Protein AF-A0A9D3RT88-F1 (afdb_monomer_lite)

Secondary structure (DSSP, 8-state):
--BTTB-----SS--------GGGSPPTTS---------SS-----TT-EEE--S-HHHHHHHTTTTT---GGGGGGTT--EEEEEE-TTS-EEEE-TTS-EEEE-GGG-EE-----TT-EEE--S-HHHHHHHHTTTT---GGGGGGTT-EEEEEEE-TTS-EEEEE-------PPP-

Organism: Anguilla anguilla (NCBI:txid7936)

InterPro domains:
  IPR040847 Mind bomb, SH3 repeat domain [PF18346] (45-110)
  IPR040847 Mind bomb, SH3 repeat domain [PF18346] (116-169)

pLDDT: mean 83.91, std 16.3, range [35.44, 98.12]

Foldseek 3Di:
DDDPNDDPDDDPDDDDPDDDDPVPDDDPPPPPPPVPPPPVPPPPDDFFFKKAFQDDPVVQQVQCVVFQHDDPVCNVRHVPIWTFHDQDPVRWTWTADPVRDIGTGDPVRMDTDDADDQFDKDAAAQDPVVVQVVCPPPVHDDPVCNVRHRFIWGFHDADPVGHTDTHGDDDPDDPDDDD

Sequence (179 aa):
MGHKGKVDLKYVSDVAGGYYYKEHLPKLGEHAELQRQESADGHTFQQGDKVKCLLEVDILRQMQEGHGGWNPKMAEYISRIGTVHRITDRGDVRVQYSNNIRWTFHPGALTKVNTFGVGDLVRVLDDMESVKRLQASHGEWTDSMAPALGQVGKVLKVYADGDLRVAFGARPGPSTPPA

Radius of gyration: 25.48 Å; chains: 1; bounding box: 73×61×51 Å

Structure (mmCIF, N/CA/C/O backbone):
data_AF-A0A9D3RT88-F1
#
_entry.id   AF-A0A9D3RT88-F1
#
loop_
_atom_site.group_PDB
_atom_site.id
_atom_site.type_symbol
_atom_site.label_atom_id
_atom_site.label_alt_id
_atom_site.label_comp_id
_atom_site.label_asym_id
_atom_site.label_entity_id
_atom_site.label_seq_id
_atom_site.pdbx_PDB_ins_code
_atom_site.Cartn_x
_atom_site.Cartn_y
_atom_site.Cartn_z
_atom_site.occupancy
_atom_site.B_iso_or_equiv
_atom_site.auth_seq_id
_atom_site.auth_comp_id
_atom_site.auth_asym_id
_atom_site.auth_atom_id
_atom_site.pdbx_PDB_model_num
ATOM 1 N N . MET A 1 1 ? -38.149 18.756 16.361 1.00 57.56 1 MET A N 1
ATOM 2 C CA . MET A 1 1 ? -37.031 18.475 17.286 1.00 57.56 1 MET A CA 1
ATOM 3 C C . MET A 1 1 ? -37.365 17.230 18.077 1.00 57.56 1 MET A C 1
ATOM 5 O O . MET A 1 1 ? -38.453 17.176 18.630 1.00 57.56 1 MET A O 1
ATOM 9 N N . GLY A 1 2 ? -36.469 16.248 18.113 1.00 73.12 2 GLY A N 1
ATOM 10 C CA . GLY A 1 2 ? -36.630 15.079 18.970 1.00 73.12 2 GLY A CA 1
ATOM 11 C C . GLY A 1 2 ? -35.276 14.567 19.443 1.00 73.12 2 GLY A C 1
ATOM 12 O O . GLY A 1 2 ? -34.312 14.583 18.681 1.00 73.12 2 GLY A O 1
ATOM 13 N N . HIS A 1 3 ? -35.198 14.137 20.699 1.00 56.66 3 HIS A N 1
ATOM 14 C CA . HIS A 1 3 ? -34.015 13.509 21.287 1.00 56.66 3 HIS A CA 1
ATOM 15 C C . HIS A 1 3 ? -34.452 12.219 21.983 1.00 56.66 3 HIS A C 1
ATOM 17 O O . HIS A 1 3 ? -35.403 12.224 22.762 1.00 56.66 3 HIS A O 1
ATOM 23 N N . LYS A 1 4 ? -33.792 11.094 21.676 1.00 74.50 4 LYS A N 1
ATOM 24 C CA . LYS A 1 4 ? -34.140 9.753 22.198 1.00 74.50 4 LYS A CA 1
ATOM 25 C C . LYS A 1 4 ? -35.610 9.361 21.970 1.00 74.50 4 LYS A C 1
ATOM 27 O O . LYS A 1 4 ? -36.258 8.811 22.855 1.00 74.50 4 LYS A O 1
ATOM 32 N N . GLY A 1 5 ? -36.145 9.691 20.795 1.00 80.69 5 GLY A N 1
ATOM 33 C CA . GLY A 1 5 ? -37.530 9.376 20.427 1.00 80.69 5 GLY A CA 1
ATOM 34 C C . GLY A 1 5 ? -38.596 10.180 21.179 1.00 80.69 5 GLY A C 1
ATOM 35 O O . GLY A 1 5 ? -39.777 9.887 21.033 1.00 80.69 5 GLY A O 1
ATOM 36 N N . LYS A 1 6 ? -38.208 11.190 21.969 1.00 79.69 6 LYS A N 1
ATOM 37 C CA . LYS A 1 6 ? -39.138 12.087 22.663 1.00 79.69 6 LYS A CA 1
ATOM 38 C C . LYS A 1 6 ? -39.269 13.408 21.921 1.00 79.69 6 LYS A C 1
ATOM 40 O O . LYS A 1 6 ? -38.285 13.913 21.377 1.00 79.69 6 LYS A O 1
ATOM 45 N N . VAL A 1 7 ? -40.483 13.950 21.915 1.00 85.50 7 VAL A N 1
ATOM 46 C CA . VAL A 1 7 ? -40.818 15.249 21.330 1.00 85.50 7 VAL A CA 1
ATOM 47 C C . VAL A 1 7 ? -41.616 16.032 22.365 1.00 85.50 7 VAL A C 1
ATOM 49 O O . VAL A 1 7 ? -42.745 15.669 22.679 1.00 85.50 7 VAL A O 1
ATOM 52 N N . ASP A 1 8 ? -41.021 17.104 22.880 1.00 81.44 8 ASP A N 1
ATOM 53 C CA . ASP A 1 8 ? -41.613 17.914 23.954 1.00 81.44 8 ASP A CA 1
ATOM 54 C C . ASP A 1 8 ? -42.483 19.069 23.425 1.00 81.44 8 ASP A C 1
ATOM 56 O O . ASP A 1 8 ? -43.086 19.811 24.196 1.00 81.44 8 ASP A O 1
ATOM 60 N N . LEU A 1 9 ? -42.556 19.236 22.101 1.00 82.56 9 LEU A N 1
ATOM 61 C CA . LEU A 1 9 ? -43.258 20.338 21.445 1.00 82.56 9 LEU A CA 1
ATOM 62 C C . LEU A 1 9 ? -44.268 19.824 20.4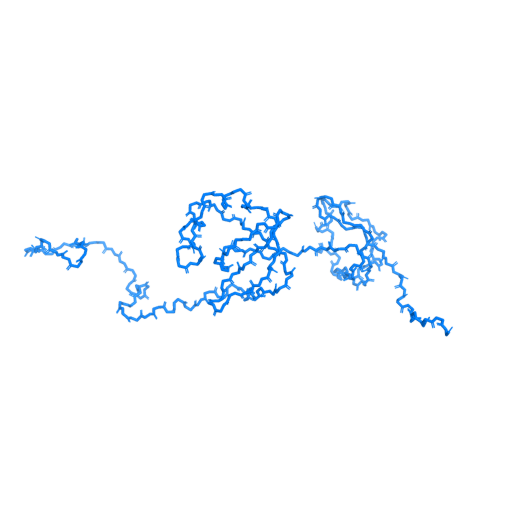21 1.00 82.56 9 LEU A C 1
ATOM 64 O O . LEU A 1 9 ? -43.951 18.991 19.573 1.00 82.56 9 LEU A O 1
ATOM 68 N N . LYS A 1 10 ? -45.471 20.398 20.450 1.00 80.50 10 LYS A N 1
ATOM 69 C CA . LYS A 1 10 ? -46.512 20.205 19.438 1.00 80.50 10 LYS A CA 1
ATOM 70 C C . LYS A 1 10 ? -46.766 21.541 18.746 1.00 80.50 10 LYS A C 1
ATOM 72 O O . LYS A 1 10 ? -46.973 22.544 19.422 1.00 80.50 10 LYS A O 1
ATOM 77 N N . TYR A 1 11 ? -46.731 21.562 17.417 1.00 76.81 11 TYR A N 1
ATOM 78 C CA . TYR A 1 11 ? -47.036 22.779 16.665 1.00 76.81 11 TYR A CA 1
ATOM 79 C C . TYR A 1 11 ? -48.543 23.091 16.727 1.00 76.81 11 TYR A C 1
ATOM 81 O O . TYR A 1 11 ? -49.364 22.182 16.865 1.00 76.81 11 TYR A O 1
ATOM 89 N N . VAL A 1 12 ? -48.894 24.377 16.635 1.00 85.56 12 VAL A N 1
ATOM 90 C CA . VAL A 1 12 ? -50.292 24.857 16.571 1.00 85.56 12 VAL A CA 1
ATOM 91 C C . VAL A 1 12 ? -50.663 25.256 15.139 1.00 85.56 12 VAL A C 1
ATOM 93 O O . VAL A 1 12 ? -51.771 24.980 14.694 1.00 85.56 12 VAL A O 1
ATOM 96 N N . SER A 1 13 ? -49.712 25.823 14.399 1.00 79.50 13 SER A N 1
ATOM 97 C CA . SER A 1 13 ? -49.759 26.047 12.953 1.00 79.50 13 SER A CA 1
ATOM 98 C C . SER A 1 13 ? -48.417 25.641 12.343 1.00 79.50 13 SER A C 1
ATOM 100 O O . SER A 1 13 ? -47.374 25.778 12.991 1.00 79.50 13 SER A O 1
ATOM 102 N N . ASP A 1 14 ? -48.433 25.070 11.142 1.00 82.56 14 ASP A N 1
ATOM 103 C CA . ASP A 1 14 ? -47.223 24.636 10.449 1.00 82.56 14 ASP A CA 1
ATOM 104 C C . ASP A 1 14 ? -46.514 25.801 9.738 1.00 82.56 14 ASP A C 1
ATOM 106 O O . ASP A 1 14 ? -47.114 26.818 9.390 1.00 82.56 14 ASP A O 1
ATOM 110 N N . VAL A 1 15 ? -45.198 25.660 9.558 1.00 78.12 15 VAL A N 1
ATOM 111 C CA . VAL A 1 15 ? -44.357 26.593 8.800 1.00 78.12 15 VAL A CA 1
ATOM 112 C C . VAL A 1 15 ? -43.436 25.799 7.879 1.00 78.12 15 VAL A C 1
ATOM 114 O O . VAL A 1 15 ? -42.982 24.708 8.231 1.00 78.12 15 VAL A O 1
ATOM 117 N N . ALA A 1 16 ? -43.146 26.341 6.695 1.00 85.81 16 ALA A N 1
ATOM 118 C CA . ALA A 1 16 ? -42.262 25.697 5.732 1.00 85.81 16 ALA A CA 1
ATOM 119 C C . ALA A 1 16 ? -40.833 25.568 6.294 1.00 85.81 16 ALA A C 1
ATOM 121 O O . ALA A 1 16 ? -40.144 26.561 6.517 1.00 85.81 16 ALA A O 1
ATOM 122 N N . GLY A 1 17 ? -40.378 24.329 6.493 1.00 82.81 17 GLY A N 1
ATOM 123 C CA . GLY A 1 17 ? -39.051 23.988 7.026 1.00 82.81 17 GLY A CA 1
ATOM 124 C C . GLY A 1 17 ? -37.923 23.951 5.987 1.00 82.81 17 GLY A C 1
ATOM 125 O O . GLY A 1 17 ? -36.916 23.288 6.221 1.00 82.81 17 GLY A O 1
ATOM 126 N N . GLY A 1 18 ? -38.094 24.618 4.842 1.00 88.19 18 GLY A N 1
ATOM 127 C CA . GLY A 1 18 ? -37.189 24.543 3.690 1.00 88.19 18 GLY A CA 1
ATOM 128 C C . GLY A 1 18 ? -37.528 23.412 2.710 1.00 88.19 18 GLY A C 1
ATOM 129 O O . GLY A 1 18 ? -38.546 22.732 2.843 1.00 88.19 18 GLY A O 1
ATOM 130 N N . TYR A 1 19 ? -36.674 23.233 1.702 1.00 88.81 19 TYR A N 1
ATOM 131 C CA . TYR A 1 19 ? -36.844 22.235 0.642 1.00 88.81 19 TYR A CA 1
ATOM 132 C C . TYR A 1 19 ? -35.871 21.071 0.827 1.00 88.81 19 TYR A C 1
ATOM 134 O O . TYR A 1 19 ? -34.739 21.259 1.269 1.00 88.81 19 TYR A O 1
ATOM 142 N N . TYR A 1 20 ? -36.299 19.872 0.442 1.00 82.12 20 TYR A N 1
ATOM 143 C CA . TYR A 1 20 ? -35.453 18.685 0.393 1.00 82.12 20 TYR A CA 1
ATOM 144 C C . TYR A 1 20 ? -35.798 17.839 -0.835 1.00 82.12 20 TYR A C 1
ATOM 146 O O . TYR A 1 20 ? -36.914 17.890 -1.356 1.00 82.12 20 TYR A O 1
ATOM 154 N N . TYR A 1 21 ? -34.839 17.035 -1.288 1.00 80.50 21 TYR A N 1
ATOM 155 C CA . TYR A 1 21 ? -35.037 16.090 -2.382 1.00 80.50 21 TYR A CA 1
ATOM 156 C C . TYR A 1 21 ? -35.667 14.817 -1.828 1.00 80.50 21 TYR A C 1
ATOM 158 O O . TYR A 1 21 ? -34.977 13.968 -1.267 1.00 80.50 21 TYR A O 1
ATOM 166 N N . LYS A 1 22 ? -36.992 14.705 -1.951 1.00 82.56 22 LYS A N 1
ATOM 167 C CA . LYS A 1 22 ? -37.766 13.584 -1.398 1.00 82.56 22 LYS A CA 1
ATOM 168 C C . LYS A 1 22 ? -37.229 12.220 -1.837 1.00 82.56 22 LYS A C 1
ATOM 170 O O . LYS A 1 22 ? -37.106 11.331 -1.002 1.00 82.56 22 LYS A O 1
ATOM 175 N N . GLU A 1 23 ? -36.843 12.096 -3.103 1.00 81.56 23 GLU A N 1
ATOM 176 C CA . GLU A 1 23 ? -36.313 10.850 -3.675 1.00 81.56 23 GLU A CA 1
ATOM 177 C C . GLU A 1 23 ? -34.892 10.506 -3.196 1.00 81.56 23 GLU A C 1
ATOM 179 O O . GLU A 1 23 ? -34.407 9.410 -3.445 1.00 81.56 23 GLU A O 1
ATOM 184 N N . HIS A 1 24 ? -34.205 11.430 -2.515 1.00 76.00 24 HIS A N 1
ATOM 185 C CA . HIS A 1 24 ? -32.846 11.224 -2.002 1.00 76.00 24 HIS A CA 1
ATOM 186 C C . HIS A 1 24 ? -32.825 10.976 -0.484 1.00 76.00 24 HIS A C 1
ATOM 188 O O . HIS A 1 24 ? -31.750 10.840 0.100 1.00 76.00 24 HIS A O 1
ATOM 194 N N . LEU A 1 25 ? -33.986 10.944 0.181 1.00 76.19 25 LEU A N 1
ATOM 195 C CA . LEU A 1 25 ? -34.050 10.613 1.602 1.00 76.19 25 LEU A CA 1
ATOM 196 C C . LEU A 1 25 ? -33.957 9.093 1.804 1.00 76.19 25 LEU A C 1
ATOM 198 O O . LEU A 1 25 ? -34.718 8.350 1.179 1.00 76.19 25 LEU A O 1
ATOM 202 N N . PRO A 1 26 ? -33.091 8.609 2.714 1.00 70.31 26 PRO A N 1
ATOM 203 C CA . PRO A 1 26 ? -33.073 7.203 3.090 1.00 70.31 26 PRO A CA 1
ATOM 204 C C . PRO A 1 26 ? -34.423 6.790 3.676 1.00 70.31 26 PRO A C 1
ATOM 206 O O . PRO A 1 26 ? -34.989 7.487 4.525 1.00 70.31 26 PRO A O 1
ATOM 209 N N . LYS A 1 27 ? -34.939 5.638 3.251 1.00 80.75 27 LYS A N 1
ATOM 210 C CA . LYS A 1 27 ? -36.175 5.092 3.811 1.00 80.75 27 LYS A CA 1
ATOM 211 C C . LYS A 1 27 ? -35.911 4.581 5.224 1.00 80.75 27 LYS A C 1
ATOM 213 O O . LYS A 1 27 ? -35.042 3.747 5.453 1.00 80.75 27 LYS A O 1
ATOM 218 N N . LEU A 1 28 ? -36.672 5.095 6.184 1.00 66.69 28 LEU A N 1
ATOM 219 C CA . LEU A 1 28 ? -36.551 4.713 7.587 1.00 66.69 28 LEU A CA 1
ATOM 220 C C . LEU A 1 28 ? -36.980 3.248 7.779 1.00 66.69 28 LEU A C 1
ATOM 222 O O . LEU A 1 28 ? -38.115 2.896 7.473 1.00 66.69 28 LEU A O 1
ATOM 226 N N . GLY A 1 29 ? -36.089 2.412 8.315 1.00 69.00 29 GLY A N 1
ATOM 227 C CA . GLY A 1 29 ? -36.361 0.998 8.614 1.00 69.00 29 GLY A CA 1
ATOM 228 C C . GLY A 1 29 ? -36.042 0.027 7.475 1.00 69.00 29 GLY A C 1
ATOM 229 O O . GLY A 1 29 ? -35.876 -1.163 7.730 1.00 69.00 29 GLY A O 1
ATOM 230 N N . GLU A 1 30 ? -35.868 0.520 6.250 1.00 59.25 30 GLU A N 1
ATOM 231 C CA . GLU A 1 30 ? -35.130 -0.222 5.236 1.00 59.25 30 GLU A CA 1
ATOM 232 C C . GLU A 1 30 ? -33.657 -0.045 5.611 1.00 59.25 30 GLU A C 1
ATOM 234 O O . GLU A 1 30 ? -33.184 1.085 5.764 1.00 59.25 30 GLU A O 1
ATOM 239 N N . HIS A 1 31 ? -32.921 -1.140 5.825 1.00 51.78 31 HIS A N 1
ATOM 240 C CA . HIS A 1 31 ? -31.478 -1.031 5.699 1.00 51.78 31 HIS A CA 1
ATOM 241 C C . HIS A 1 31 ? -31.281 -0.533 4.276 1.00 51.78 31 HIS A C 1
ATOM 243 O O . HIS A 1 31 ? -31.423 -1.294 3.323 1.00 51.78 31 HIS A O 1
ATOM 249 N N . ALA A 1 32 ? -30.978 0.756 4.127 1.00 50.84 32 ALA A N 1
ATOM 250 C CA . ALA A 1 32 ? -30.120 1.153 3.050 1.00 50.84 32 ALA A CA 1
ATOM 251 C C . ALA A 1 32 ? -28.862 0.316 3.291 1.00 50.84 32 ALA A C 1
ATOM 253 O O . ALA A 1 32 ? -27.912 0.735 3.950 1.00 50.84 32 ALA A O 1
ATOM 254 N N . GLU A 1 33 ? -28.838 -0.884 2.718 1.00 50.09 33 GLU A N 1
ATOM 255 C CA . GLU A 1 33 ? -27.729 -1.211 1.863 1.00 50.09 33 GLU A CA 1
ATOM 256 C C . GLU A 1 33 ? -27.660 -0.005 0.927 1.00 50.09 33 GLU A C 1
ATOM 258 O O . GLU A 1 33 ? -28.260 0.027 -0.141 1.00 50.09 33 GLU A O 1
ATOM 263 N N . LEU A 1 34 ? -27.009 1.072 1.406 1.00 46.56 34 LEU A N 1
ATOM 264 C CA . LEU A 1 34 ? -26.163 1.893 0.581 1.00 46.56 34 LEU A CA 1
ATOM 265 C C . LEU A 1 34 ? -25.454 0.822 -0.194 1.00 46.56 34 LEU A C 1
ATOM 267 O O . LEU A 1 34 ? -24.638 0.105 0.393 1.00 46.56 34 LEU A O 1
ATOM 271 N N . GLN A 1 35 ? -25.958 0.588 -1.405 1.00 39.31 35 GLN A N 1
ATOM 272 C CA . GLN A 1 35 ? -25.389 -0.311 -2.369 1.00 39.31 35 GLN A CA 1
ATOM 273 C C . GLN A 1 35 ? -23.947 0.102 -2.298 1.00 39.31 35 GLN A C 1
ATOM 275 O O . GLN A 1 35 ? -23.662 1.265 -2.614 1.00 39.31 35 GLN A O 1
ATOM 280 N N . ARG A 1 36 ? -23.137 -0.726 -1.606 1.00 50.75 36 ARG A N 1
ATOM 281 C CA . ARG A 1 36 ? -21.798 -0.328 -1.183 1.00 50.75 36 ARG A CA 1
ATOM 282 C C . ARG A 1 36 ? -21.253 0.217 -2.469 1.00 50.75 36 ARG A C 1
ATOM 284 O O . ARG A 1 36 ? -21.323 -0.503 -3.465 1.00 50.75 36 ARG A O 1
ATOM 291 N N . GLN A 1 37 ? -20.908 1.503 -2.506 1.00 37.75 37 GLN A N 1
ATOM 292 C CA . GLN A 1 37 ? -20.205 2.001 -3.665 1.00 37.75 37 GLN A CA 1
ATOM 293 C C . GLN A 1 37 ? -18.936 1.168 -3.630 1.00 37.75 37 GLN A C 1
ATOM 295 O O . GLN A 1 37 ? -18.013 1.443 -2.867 1.00 37.75 37 GLN A O 1
ATOM 300 N N . GLU A 1 38 ? -18.975 0.054 -4.356 1.00 38.38 38 GLU A N 1
ATOM 301 C CA . GLU A 1 38 ? -17.839 -0.668 -4.842 1.00 38.38 38 GLU A CA 1
ATOM 302 C C . GLU A 1 38 ? -17.209 0.370 -5.754 1.00 38.38 38 GLU A C 1
ATOM 304 O O . GLU A 1 38 ? -17.450 0.438 -6.957 1.00 38.38 38 GLU A O 1
ATOM 309 N N . SER A 1 39 ? -16.462 1.282 -5.121 1.00 39.69 39 SER A N 1
ATOM 310 C CA . SER A 1 39 ? -15.290 1.883 -5.717 1.00 39.69 39 SER A CA 1
ATOM 311 C C . SER A 1 39 ? -14.647 0.762 -6.512 1.00 39.69 39 SER A C 1
ATOM 313 O O . SER A 1 39 ? -14.485 -0.329 -5.967 1.00 39.69 39 SER A O 1
ATOM 315 N N . ALA A 1 40 ? -14.406 1.018 -7.793 1.00 35.44 40 ALA A N 1
ATOM 316 C CA . ALA A 1 40 ? -14.232 0.049 -8.874 1.00 35.44 40 ALA A CA 1
ATOM 317 C C . ALA A 1 40 ? -13.085 -0.981 -8.728 1.00 35.44 40 ALA A C 1
ATOM 319 O O . ALA A 1 40 ? -12.724 -1.630 -9.698 1.00 35.44 40 ALA A O 1
ATOM 320 N N . ASP A 1 41 ? -12.566 -1.192 -7.526 1.00 40.50 41 ASP A N 1
ATOM 321 C CA . ASP A 1 41 ? -11.811 -2.348 -7.090 1.00 40.50 41 ASP A CA 1
ATOM 322 C C . ASP A 1 41 ? -12.360 -2.758 -5.719 1.00 40.50 41 ASP A C 1
ATOM 324 O O . ASP A 1 41 ? -12.038 -2.140 -4.702 1.00 40.50 41 ASP A O 1
ATOM 328 N N . GLY A 1 42 ? -13.194 -3.800 -5.659 1.00 43.00 42 GLY A N 1
ATOM 329 C CA . GLY A 1 42 ? -13.516 -4.447 -4.390 1.00 43.00 42 GLY A CA 1
ATOM 330 C C . GLY A 1 42 ? -12.202 -4.841 -3.720 1.00 43.00 42 GLY A C 1
ATOM 331 O O . GLY A 1 42 ? -11.552 -5.792 -4.148 1.00 43.00 42 GLY A O 1
ATOM 332 N N . HIS A 1 43 ? -11.752 -4.066 -2.730 1.00 53.25 43 HIS A N 1
ATOM 333 C CA . HIS A 1 43 ? -10.465 -4.275 -2.073 1.00 53.25 43 HIS A CA 1
ATOM 334 C C . HIS A 1 43 ? -10.530 -5.542 -1.209 1.00 53.25 43 HIS A C 1
ATOM 336 O O . HIS A 1 43 ? -10.623 -5.489 0.017 1.00 53.25 43 HIS A O 1
ATOM 342 N N . THR A 1 44 ? -10.490 -6.713 -1.844 1.00 77.06 44 THR A N 1
ATOM 343 C CA . THR A 1 44 ? -10.267 -7.980 -1.161 1.00 77.06 44 THR A CA 1
ATOM 344 C C . THR A 1 44 ? -8.808 -8.004 -0.735 1.00 77.06 44 THR A C 1
ATOM 346 O O . THR A 1 44 ? -7.913 -8.313 -1.525 1.00 77.06 44 THR A O 1
ATOM 349 N N . PHE A 1 45 ? -8.560 -7.619 0.511 1.00 91.50 45 PHE A N 1
ATOM 350 C CA . PHE A 1 45 ? -7.255 -7.784 1.129 1.00 91.50 45 PHE A CA 1
ATOM 351 C C . PHE A 1 45 ? -6.953 -9.267 1.321 1.00 91.50 45 PHE A C 1
ATOM 353 O O . PHE A 1 45 ? -7.817 -10.050 1.718 1.00 91.50 45 PHE A O 1
ATOM 360 N N . GLN A 1 46 ? -5.702 -9.642 1.088 1.00 92.50 46 GLN A N 1
ATOM 361 C CA . GLN A 1 46 ? -5.199 -10.988 1.330 1.00 92.50 46 GLN A CA 1
ATOM 362 C C . GLN A 1 46 ? -4.056 -10.955 2.338 1.00 92.50 46 GL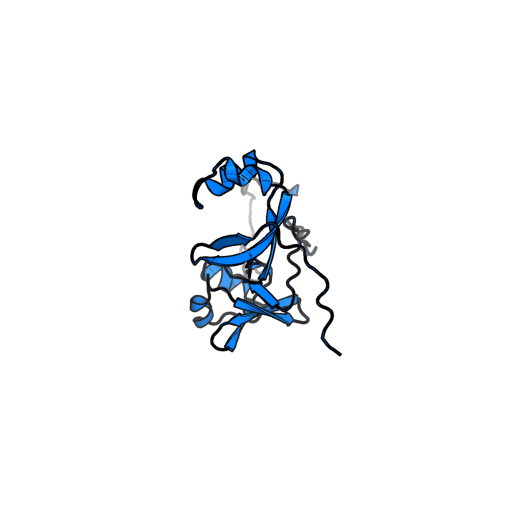N A C 1
ATOM 364 O O . GLN A 1 46 ? -3.397 -9.932 2.532 1.00 92.50 46 GLN A O 1
ATOM 369 N N . GLN A 1 47 ? -3.814 -12.085 3.001 1.00 93.50 47 GLN A N 1
ATOM 370 C CA . GLN A 1 47 ? -2.651 -12.221 3.871 1.00 93.50 47 GLN A CA 1
ATOM 371 C C . GLN A 1 47 ? -1.370 -11.912 3.082 1.00 93.50 47 GLN A C 1
ATOM 373 O O . GLN A 1 47 ? -1.164 -12.432 1.992 1.00 93.50 47 GLN A O 1
ATOM 378 N N . GLY A 1 48 ? -0.509 -11.067 3.649 1.00 91.81 48 GLY A N 1
ATOM 379 C CA . GLY A 1 48 ? 0.732 -10.621 3.015 1.00 91.81 48 GLY A CA 1
ATOM 380 C C . GLY A 1 48 ? 0.627 -9.293 2.263 1.00 91.81 48 GLY A C 1
ATOM 381 O O . GLY A 1 48 ? 1.665 -8.670 2.035 1.00 91.81 48 GLY A O 1
ATOM 382 N N . ASP A 1 49 ? -0.581 -8.806 1.958 1.00 92.69 49 ASP A N 1
ATOM 383 C CA . ASP A 1 49 ? -0.756 -7.509 1.300 1.00 92.69 49 ASP A CA 1
ATOM 384 C C . ASP A 1 49 ? -0.114 -6.381 2.114 1.00 92.69 49 ASP A C 1
ATOM 386 O O . ASP A 1 49 ? -0.249 -6.311 3.339 1.00 92.69 49 ASP A O 1
ATOM 390 N N . LYS A 1 50 ? 0.573 -5.461 1.434 1.00 93.56 50 LYS A N 1
ATOM 391 C CA . LYS A 1 50 ? 1.038 -4.219 2.053 1.00 93.56 50 LYS A CA 1
ATOM 392 C C . LYS A 1 50 ? -0.087 -3.203 2.030 1.00 93.56 50 LYS A C 1
ATOM 394 O O . LYS A 1 50 ? -0.758 -3.028 1.018 1.00 93.56 50 LYS A O 1
ATOM 399 N N . VAL A 1 51 ? -0.304 -2.539 3.156 1.00 95.62 51 VAL A N 1
ATOM 400 C CA . VAL A 1 51 ? -1.409 -1.594 3.338 1.00 95.62 51 VAL A CA 1
ATOM 401 C C . VAL A 1 51 ? -0.965 -0.414 4.186 1.00 95.62 51 VAL A C 1
ATOM 403 O O . VAL A 1 51 ? -0.056 -0.539 5.008 1.00 95.62 51 VAL A O 1
ATOM 406 N N . LYS A 1 52 ? -1.622 0.731 4.018 1.00 95.88 52 LYS A N 1
ATOM 407 C CA . LYS A 1 52 ? -1.467 1.893 4.901 1.00 95.88 52 LYS A CA 1
ATOM 408 C C . LYS A 1 52 ? -2.809 2.588 5.105 1.00 95.88 52 LYS A C 1
ATOM 410 O O . LYS A 1 52 ? -3.676 2.516 4.241 1.00 95.88 52 LYS A O 1
ATOM 415 N N . CYS A 1 53 ? -2.958 3.273 6.233 1.00 95.69 53 CYS A N 1
ATOM 416 C CA . CYS A 1 53 ? -4.093 4.155 6.491 1.00 95.69 53 CYS A CA 1
ATOM 417 C C . CYS A 1 53 ? -3.697 5.587 6.134 1.00 95.69 53 CYS A C 1
ATOM 419 O O . CYS A 1 53 ? -2.696 6.077 6.653 1.00 95.69 53 CYS A O 1
ATOM 421 N N . LEU A 1 54 ? -4.467 6.245 5.269 1.00 93.06 54 LEU A N 1
ATOM 422 C CA . LEU A 1 54 ? -4.264 7.652 4.893 1.00 93.06 54 LEU A CA 1
ATOM 423 C C . LEU A 1 54 ? -5.337 8.586 5.466 1.00 93.06 54 LEU A C 1
ATOM 425 O O . LEU A 1 54 ? -5.329 9.776 5.175 1.00 93.06 54 LEU A O 1
ATOM 429 N N . LEU A 1 55 ? -6.263 8.051 6.263 1.00 92.81 55 LEU A N 1
ATOM 430 C CA . LEU A 1 55 ? -7.298 8.848 6.902 1.00 92.81 55 LEU A CA 1
ATOM 431 C C . LEU A 1 55 ? -6.734 9.655 8.069 1.00 92.81 55 LEU A C 1
ATOM 433 O O . LEU A 1 55 ? -5.828 9.211 8.779 1.00 92.81 55 LEU A O 1
ATOM 437 N N . GLU A 1 56 ? -7.339 10.815 8.297 1.00 94.75 56 GLU A N 1
ATOM 438 C CA . GLU A 1 56 ? -7.105 11.608 9.496 1.00 94.75 56 GLU A CA 1
ATOM 439 C C . GLU A 1 56 ? -7.575 10.869 10.756 1.00 94.75 56 GLU A C 1
ATOM 441 O O . GLU A 1 56 ? -8.478 10.027 10.720 1.00 94.75 56 GLU A O 1
ATOM 446 N N . VAL A 1 57 ? -6.968 11.216 11.894 1.00 96.31 57 VAL A N 1
ATOM 447 C CA . VAL A 1 57 ? -7.184 10.548 13.188 1.00 96.31 57 VAL A CA 1
ATOM 448 C C . VAL A 1 57 ? -8.662 10.512 13.578 1.00 96.31 57 VAL A C 1
ATOM 450 O O . VAL A 1 57 ? -9.150 9.475 14.024 1.00 96.31 57 VAL A O 1
ATOM 453 N N . ASP A 1 58 ? -9.381 11.624 13.412 1.00 96.00 58 ASP A N 1
ATOM 454 C CA . ASP A 1 58 ? -10.779 11.721 13.832 1.00 96.00 58 ASP A CA 1
ATOM 455 C C . ASP A 1 58 ? -11.709 10.843 12.996 1.00 96.00 58 ASP A C 1
ATOM 457 O O . ASP A 1 58 ? -12.588 10.182 13.555 1.00 96.00 58 ASP A O 1
ATOM 461 N N . ILE A 1 59 ? -11.467 10.778 11.686 1.00 95.56 59 ILE A N 1
ATOM 462 C CA . ILE A 1 59 ? -12.216 9.920 10.764 1.00 95.56 59 ILE A CA 1
ATOM 463 C C . ILE A 1 59 ? -11.931 8.454 11.093 1.00 95.56 59 ILE A C 1
ATOM 465 O O . ILE A 1 59 ? -12.857 7.667 11.292 1.00 95.56 59 ILE A O 1
ATOM 469 N N . LEU A 1 60 ? -10.651 8.092 11.227 1.00 95.81 60 LEU A N 1
ATOM 470 C CA . LEU A 1 60 ? -10.245 6.733 11.571 1.00 95.81 60 LEU A CA 1
ATOM 471 C C . LEU A 1 60 ? -10.859 6.284 12.904 1.00 95.81 60 LEU A C 1
ATOM 473 O O . LEU A 1 60 ? -11.388 5.180 12.991 1.00 95.81 60 LEU A O 1
ATOM 477 N N . ARG A 1 61 ? -10.840 7.133 13.937 1.00 97.12 61 ARG A N 1
ATOM 478 C CA . ARG A 1 61 ? -11.439 6.824 15.243 1.00 97.12 61 ARG A CA 1
ATOM 479 C C . ARG A 1 61 ? -12.922 6.463 15.128 1.00 97.12 61 ARG A C 1
ATOM 481 O O . ARG A 1 61 ? -13.340 5.506 15.772 1.00 97.12 61 ARG A O 1
ATOM 488 N N . GLN A 1 62 ? -13.693 7.209 14.335 1.00 96.19 62 GLN A N 1
ATOM 489 C CA . GLN A 1 62 ? -15.118 6.930 14.118 1.00 96.19 62 GLN A CA 1
ATOM 490 C C . GLN A 1 62 ? -15.320 5.619 13.349 1.00 96.19 62 GLN A C 1
ATOM 492 O O . GLN A 1 62 ? -16.111 4.781 13.766 1.00 96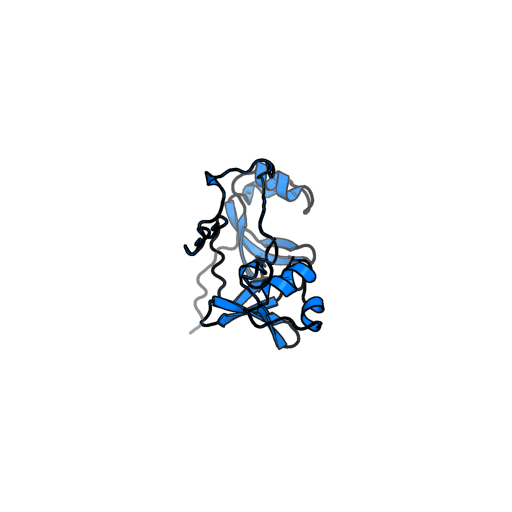.19 62 GLN A O 1
ATOM 497 N N . MET A 1 63 ? -14.547 5.392 12.282 1.00 94.81 63 MET A N 1
ATOM 498 C CA . MET A 1 63 ? -14.629 4.154 11.491 1.00 94.81 63 MET A CA 1
ATOM 499 C C . MET A 1 63 ? -14.255 2.894 12.280 1.00 94.81 63 MET A C 1
ATOM 501 O O . MET A 1 63 ? -14.639 1.789 11.905 1.00 94.81 63 MET A O 1
ATOM 505 N N . GLN A 1 64 ? -13.497 3.045 13.366 1.00 96.25 64 GLN A N 1
ATOM 506 C CA . GLN A 1 64 ? -13.081 1.938 14.221 1.00 96.25 64 GLN A CA 1
ATOM 507 C C . GLN A 1 64 ? -14.148 1.485 15.229 1.00 96.25 64 GLN A C 1
ATOM 509 O O . GLN A 1 64 ? -13.967 0.444 15.873 1.00 96.25 64 GLN A O 1
ATOM 514 N N . GLU A 1 65 ? -15.251 2.220 15.387 1.00 92.25 65 GLU A N 1
ATOM 515 C CA . GLU A 1 65 ? -16.372 1.785 16.219 1.00 92.25 65 GLU A CA 1
ATOM 516 C C . GLU A 1 65 ? -16.984 0.499 15.642 1.00 92.25 65 GLU A C 1
ATOM 518 O O . GLU A 1 65 ? -17.401 0.450 14.494 1.00 92.25 65 GLU A O 1
ATOM 523 N N . GLY A 1 66 ? -16.982 -0.585 16.423 1.00 90.81 66 GLY A N 1
ATOM 524 C CA . GLY A 1 66 ? -17.416 -1.909 15.954 1.00 90.81 66 GLY A CA 1
ATOM 525 C C . GLY A 1 66 ? -16.356 -2.722 15.190 1.00 90.81 66 GLY A C 1
ATOM 526 O O . GLY A 1 66 ? -16.549 -3.927 15.023 1.00 90.81 66 GLY A O 1
ATOM 527 N N . HIS A 1 67 ? -15.210 -2.124 14.839 1.00 92.62 67 HIS A N 1
ATOM 528 C CA . HIS A 1 67 ? -14.162 -2.715 13.986 1.00 92.62 67 HIS A CA 1
ATOM 529 C C . HIS A 1 67 ? -12.800 -2.808 14.697 1.00 92.62 67 HIS A C 1
ATOM 531 O O . HIS A 1 67 ? -11.788 -2.265 14.264 1.00 92.62 67 HIS A O 1
ATOM 537 N N . GLY A 1 68 ? -12.763 -3.486 15.848 1.00 92.50 68 GLY A N 1
ATOM 538 C CA . GLY A 1 68 ? -11.549 -3.637 16.668 1.00 92.50 68 GLY A CA 1
ATOM 539 C C . GLY A 1 68 ? -11.261 -2.471 17.622 1.00 92.50 68 GLY A C 1
ATOM 540 O O . GLY A 1 68 ? -10.404 -2.612 18.495 1.00 92.50 68 GLY A O 1
ATOM 541 N N . GLY A 1 69 ? -12.016 -1.373 17.513 1.00 94.38 69 GLY A N 1
ATOM 542 C CA . GLY A 1 69 ? -11.951 -0.230 18.418 1.00 94.38 69 GLY A CA 1
ATOM 543 C C . GLY A 1 69 ? -10.781 0.712 18.141 1.00 94.38 69 GLY A C 1
ATOM 544 O O . GLY A 1 69 ? -9.896 0.440 17.326 1.00 94.38 69 GLY A O 1
ATOM 545 N N . TRP A 1 70 ? -10.796 1.851 18.831 1.00 96.94 70 TRP A N 1
ATOM 546 C CA . TRP A 1 70 ? -9.748 2.865 18.758 1.00 96.94 70 TRP A CA 1
ATOM 547 C C . TRP A 1 70 ? -8.845 2.816 19.991 1.00 96.94 70 TRP A C 1
ATOM 549 O O . TRP A 1 70 ? -9.317 2.859 21.127 1.00 96.94 70 TRP A O 1
ATOM 559 N N . ASN A 1 71 ? -7.532 2.797 19.767 1.00 97.00 71 ASN A N 1
ATOM 560 C CA . ASN A 1 71 ? -6.523 3.050 20.789 1.00 97.00 71 ASN A CA 1
ATOM 561 C C . ASN A 1 71 ? -5.695 4.271 20.357 1.00 97.00 71 ASN A C 1
ATOM 563 O O . ASN A 1 71 ? -5.211 4.262 19.230 1.00 97.00 71 ASN A O 1
ATOM 567 N N . PRO A 1 72 ? -5.455 5.284 21.213 1.00 97.00 72 PRO A N 1
ATOM 568 C CA . PRO A 1 72 ? -4.664 6.463 20.843 1.00 97.00 72 PRO A CA 1
ATOM 569 C C . PRO A 1 72 ? -3.293 6.151 20.221 1.00 97.00 72 PRO A C 1
ATOM 571 O O . PRO A 1 72 ? -2.851 6.872 19.331 1.00 97.00 72 PRO A O 1
ATOM 574 N N . LYS A 1 73 ? -2.650 5.039 20.608 1.00 96.19 73 LYS A N 1
ATOM 575 C CA . LYS A 1 73 ? -1.375 4.590 20.016 1.00 96.19 73 LYS A CA 1
ATOM 576 C C . LYS A 1 73 ? -1.486 4.197 18.542 1.00 96.19 73 LYS A C 1
ATOM 578 O O . LYS A 1 73 ? -0.474 4.150 17.854 1.00 96.19 73 LYS A O 1
ATOM 583 N N . MET A 1 74 ? -2.687 3.913 18.038 1.00 96.56 74 MET A N 1
ATOM 584 C CA . MET A 1 74 ? -2.915 3.651 16.614 1.00 96.56 74 MET A CA 1
ATOM 585 C C . MET A 1 74 ? -2.568 4.862 15.745 1.00 96.56 74 MET A C 1
ATOM 587 O O . MET A 1 74 ? -2.138 4.666 14.612 1.00 96.56 74 MET A O 1
ATOM 591 N N . ALA A 1 75 ? -2.689 6.089 16.271 1.00 96.50 75 ALA A N 1
ATOM 592 C CA . ALA A 1 75 ? -2.358 7.311 15.537 1.00 96.50 75 ALA A CA 1
ATOM 593 C C . ALA A 1 75 ? -0.902 7.319 15.037 1.00 96.50 75 ALA A C 1
ATOM 595 O O . ALA A 1 75 ? -0.628 7.801 13.943 1.00 96.50 75 ALA A O 1
ATOM 596 N N . GLU A 1 76 ? 0.020 6.696 15.778 1.00 95.94 76 GLU A N 1
ATOM 597 C CA . GLU A 1 76 ? 1.432 6.565 15.393 1.00 95.94 76 GLU A CA 1
ATOM 598 C C . GLU A 1 76 ? 1.650 5.692 14.142 1.00 95.94 76 GLU A C 1
ATOM 600 O O . GLU A 1 76 ? 2.744 5.684 13.576 1.00 95.94 76 GLU A O 1
ATOM 605 N N . TYR A 1 77 ? 0.632 4.934 13.721 1.00 96.19 77 TYR A N 1
ATOM 606 C CA . TYR A 1 77 ? 0.676 4.002 12.591 1.00 96.19 77 TYR A CA 1
ATOM 607 C C . TYR A 1 77 ? -0.079 4.505 11.359 1.00 96.19 77 TYR A C 1
ATOM 609 O O . TYR A 1 77 ? -0.058 3.839 10.321 1.00 96.19 77 TYR A O 1
ATOM 617 N N . ILE A 1 78 ? -0.702 5.683 11.441 1.00 95.12 78 ILE A N 1
ATOM 618 C CA . ILE A 1 78 ? -1.228 6.377 10.265 1.00 95.12 78 ILE A CA 1
ATOM 619 C C . ILE A 1 78 ? -0.058 6.669 9.320 1.00 95.12 78 ILE A C 1
ATOM 621 O O . ILE A 1 78 ? 1.058 6.967 9.749 1.00 95.12 78 ILE A O 1
ATOM 625 N N . SER A 1 79 ? -0.293 6.491 8.023 1.00 93.56 79 SER A N 1
ATOM 626 C CA . SER A 1 79 ? 0.692 6.594 6.941 1.00 93.56 79 SER A CA 1
ATOM 627 C C . SER A 1 79 ? 1.859 5.601 7.000 1.00 93.56 79 SER A C 1
ATOM 629 O O . SER A 1 79 ? 2.660 5.556 6.065 1.00 93.56 79 SER A O 1
ATOM 631 N N . ARG A 1 80 ? 1.953 4.748 8.030 1.00 94.81 80 ARG A N 1
ATOM 632 C CA . ARG A 1 80 ? 2.946 3.669 8.077 1.00 94.81 80 ARG A CA 1
ATOM 633 C C . ARG A 1 80 ? 2.458 2.470 7.279 1.00 94.81 80 ARG A C 1
ATOM 635 O O . ARG A 1 80 ? 1.309 2.047 7.408 1.00 94.81 80 ARG A O 1
ATOM 642 N N . ILE A 1 81 ? 3.360 1.890 6.493 1.00 94.38 81 ILE A N 1
ATOM 643 C CA . ILE A 1 81 ? 3.081 0.652 5.768 1.00 94.38 81 ILE A CA 1
ATOM 644 C C . ILE A 1 81 ? 3.118 -0.512 6.758 1.00 94.38 81 ILE A C 1
ATOM 646 O O . ILE A 1 81 ? 4.127 -0.761 7.421 1.00 94.38 81 ILE A O 1
ATOM 650 N N . GLY A 1 82 ? 2.001 -1.221 6.849 1.00 96.38 82 GLY A N 1
ATOM 651 C CA . GLY A 1 82 ? 1.875 -2.494 7.538 1.00 96.38 82 GLY A CA 1
ATOM 652 C C . GLY A 1 82 ? 1.655 -3.637 6.550 1.00 96.38 82 GLY A C 1
ATOM 653 O O . GLY A 1 82 ? 1.516 -3.436 5.344 1.00 96.38 82 GLY A O 1
ATOM 654 N N . THR A 1 83 ? 1.644 -4.860 7.068 1.00 96.69 83 THR A N 1
ATOM 655 C CA . THR A 1 83 ? 1.353 -6.074 6.294 1.00 96.69 83 THR A CA 1
ATOM 656 C C . THR A 1 83 ? 0.075 -6.703 6.818 1.00 96.69 83 THR A C 1
ATOM 658 O O . THR A 1 83 ? -0.067 -6.872 8.029 1.00 96.69 83 THR A O 1
ATOM 661 N N . VAL A 1 84 ? -0.849 -7.075 5.941 1.00 97.06 84 VAL A N 1
ATOM 662 C CA . VAL A 1 84 ? -2.053 -7.813 6.323 1.00 97.06 84 VAL A CA 1
ATOM 663 C C . VAL A 1 84 ? -1.630 -9.155 6.913 1.00 97.06 84 VAL A C 1
ATOM 665 O O . VAL A 1 84 ? -1.093 -10.024 6.232 1.00 97.06 84 VAL A O 1
ATOM 668 N N . HIS A 1 85 ? -1.856 -9.317 8.211 1.00 97.19 85 HIS A N 1
ATOM 669 C CA . HIS A 1 85 ? -1.579 -10.551 8.932 1.00 97.19 85 HIS A CA 1
ATOM 670 C C . HIS A 1 85 ? -2.698 -11.569 8.720 1.00 97.19 85 HIS A C 1
ATOM 672 O O . HIS A 1 85 ? -2.419 -12.751 8.553 1.00 97.19 85 HIS A O 1
ATOM 678 N N . ARG A 1 86 ? -3.958 -11.115 8.767 1.00 96.88 86 ARG A N 1
ATOM 679 C CA . ARG A 1 86 ? -5.146 -11.914 8.434 1.00 96.88 86 ARG A CA 1
ATOM 680 C C . ARG A 1 86 ? -6.373 -11.030 8.237 1.00 96.88 86 ARG A C 1
ATOM 682 O O . ARG A 1 86 ? -6.413 -9.911 8.751 1.00 96.88 86 ARG A O 1
ATOM 689 N N . ILE A 1 87 ? -7.391 -11.601 7.608 1.00 96.31 87 ILE A N 1
ATOM 690 C CA . ILE A 1 87 ? -8.760 -11.086 7.633 1.00 96.31 87 ILE A CA 1
ATOM 691 C C . ILE A 1 87 ? -9.497 -11.750 8.805 1.00 96.31 87 ILE A C 1
ATOM 693 O O . ILE A 1 87 ? -9.231 -12.909 9.138 1.00 96.31 87 ILE A O 1
ATOM 697 N N . THR A 1 88 ? -10.322 -10.998 9.529 1.00 92.75 88 THR A N 1
ATOM 698 C CA . THR A 1 88 ? -11.158 -11.543 10.608 1.00 92.75 88 THR A CA 1
ATOM 699 C C . THR A 1 88 ? -12.431 -12.164 10.043 1.00 92.75 88 THR A C 1
ATOM 701 O O . THR A 1 88 ? -12.815 -11.879 8.914 1.00 92.75 88 THR A O 1
ATOM 704 N N . ASP A 1 89 ? -13.139 -12.953 10.851 1.00 89.19 89 ASP A N 1
ATOM 705 C CA . ASP A 1 89 ? -14.406 -13.575 10.435 1.00 89.19 89 ASP A CA 1
ATOM 706 C C . ASP A 1 89 ? -15.502 -12.536 10.130 1.00 89.19 89 ASP A C 1
ATOM 708 O O . ASP A 1 89 ? -16.469 -12.832 9.437 1.00 89.19 89 ASP A O 1
ATOM 712 N N . ARG A 1 90 ? -15.341 -11.298 10.627 1.00 89.81 90 ARG A N 1
ATOM 713 C CA . ARG A 1 90 ? -16.220 -10.152 10.335 1.00 89.81 90 ARG A CA 1
ATOM 714 C C . ARG A 1 90 ? -15.786 -9.340 9.108 1.00 89.81 90 ARG A C 1
ATOM 716 O O . ARG A 1 90 ? -16.451 -8.368 8.772 1.00 89.81 90 ARG A O 1
ATOM 723 N N . GLY A 1 91 ? -14.682 -9.709 8.458 1.00 91.44 91 GLY A N 1
ATOM 724 C CA . GLY A 1 91 ? -14.130 -8.988 7.307 1.00 91.44 91 GLY A CA 1
ATOM 725 C C . GLY A 1 91 ? -13.187 -7.830 7.656 1.00 91.44 91 GLY A C 1
ATOM 726 O O . GLY A 1 91 ? -12.756 -7.116 6.754 1.00 91.44 91 GLY A O 1
ATOM 727 N N . ASP A 1 92 ? -12.825 -7.648 8.930 1.00 95.56 92 ASP A N 1
ATOM 728 C CA . ASP A 1 92 ? -11.845 -6.629 9.328 1.00 95.56 92 ASP A CA 1
ATOM 729 C C . ASP A 1 92 ? -10.423 -7.058 8.983 1.00 95.56 92 ASP A C 1
ATOM 731 O O . ASP A 1 92 ? -10.086 -8.245 8.956 1.00 95.56 92 ASP A O 1
ATOM 735 N N . VAL A 1 93 ? -9.542 -6.082 8.805 1.00 97.44 93 VAL A N 1
ATOM 736 C CA . VAL A 1 93 ? -8.168 -6.329 8.376 1.00 97.44 93 VAL A CA 1
ATOM 737 C C . VAL A 1 93 ? -7.236 -6.199 9.566 1.00 97.44 93 VAL A C 1
ATOM 739 O O . VAL A 1 93 ? -7.039 -5.114 10.114 1.00 97.44 93 VAL A O 1
ATOM 742 N N . ARG A 1 94 ? -6.611 -7.303 9.977 1.00 97.75 94 ARG A N 1
ATOM 743 C CA . ARG A 1 94 ? -5.586 -7.267 11.022 1.00 97.75 94 ARG A CA 1
ATOM 744 C C . ARG A 1 94 ? -4.225 -7.029 10.387 1.00 97.75 94 ARG A C 1
ATOM 746 O O . ARG A 1 94 ? -3.702 -7.901 9.700 1.00 97.75 94 ARG A O 1
ATOM 753 N N . VAL A 1 95 ? -3.644 -5.866 10.645 1.00 98.12 95 VAL A N 1
ATOM 754 C CA . VAL A 1 95 ? -2.382 -5.385 10.073 1.00 98.12 95 VAL A CA 1
ATOM 755 C C . VAL A 1 95 ? -1.257 -5.523 11.096 1.00 98.12 95 VAL A C 1
ATOM 757 O O . VAL A 1 95 ? -1.406 -5.097 12.239 1.00 98.12 95 VAL A O 1
ATOM 760 N N . GLN A 1 96 ? -0.132 -6.115 10.692 1.00 98.12 96 GLN A N 1
ATOM 761 C CA . GLN A 1 96 ? 1.100 -6.237 11.472 1.00 98.12 96 GLN A CA 1
ATOM 762 C C . GLN A 1 96 ? 2.151 -5.223 11.011 1.00 98.12 96 GLN A C 1
ATOM 764 O O . GLN A 1 96 ? 2.395 -5.064 9.814 1.00 98.12 96 GLN A O 1
ATOM 769 N N . TYR A 1 97 ? 2.807 -4.589 11.980 1.00 96.69 97 TYR A N 1
ATOM 770 C CA . TYR A 1 97 ? 3.907 -3.646 11.775 1.00 96.69 97 TYR A CA 1
ATOM 771 C C . TYR A 1 97 ? 5.253 -4.238 12.227 1.00 96.69 97 TYR A C 1
ATOM 773 O O . TYR A 1 97 ? 5.305 -5.300 12.850 1.00 96.69 97 TYR A O 1
ATOM 781 N N . SER A 1 98 ? 6.354 -3.553 11.899 1.00 87.38 98 SER A N 1
ATOM 782 C CA . SER A 1 98 ? 7.739 -4.023 12.091 1.00 87.38 98 SER A CA 1
ATOM 783 C C . SER A 1 98 ? 8.113 -4.349 13.541 1.00 87.38 98 SER A C 1
ATOM 785 O O . SER A 1 98 ? 8.964 -5.195 13.785 1.00 87.38 98 SER A O 1
ATOM 787 N N . ASN A 1 99 ? 7.449 -3.729 14.511 1.00 89.31 99 ASN A N 1
ATOM 788 C CA . ASN A 1 99 ? 7.622 -3.980 15.942 1.00 89.31 99 ASN A CA 1
ATOM 789 C C . ASN A 1 99 ? 6.719 -5.103 16.484 1.00 89.31 99 ASN A C 1
ATOM 791 O O . ASN A 1 99 ? 6.490 -5.183 17.688 1.00 89.31 99 ASN A O 1
ATOM 795 N N . ASN A 1 100 ? 6.162 -5.940 15.604 1.00 90.38 100 ASN A N 1
ATOM 796 C CA . ASN A 1 100 ? 5.191 -6.992 15.919 1.00 90.38 100 ASN A CA 1
ATOM 797 C C . ASN A 1 100 ? 3.869 -6.503 16.533 1.00 90.38 100 ASN A C 1
ATOM 799 O O . ASN A 1 100 ? 3.034 -7.327 16.917 1.00 90.38 100 ASN A O 1
ATOM 803 N N . ILE A 1 101 ? 3.625 -5.188 16.576 1.00 95.69 101 ILE A N 1
ATOM 804 C CA . ILE A 1 101 ? 2.319 -4.652 16.958 1.00 95.69 101 ILE A CA 1
ATOM 805 C C . ILE A 1 101 ? 1.318 -4.952 15.849 1.00 95.69 101 ILE A C 1
ATOM 807 O O . ILE A 1 101 ? 1.627 -4.874 14.656 1.00 95.69 101 ILE A O 1
ATOM 811 N N . ARG A 1 102 ? 0.105 -5.327 16.265 1.00 97.56 102 ARG A N 1
ATOM 812 C CA . ARG A 1 102 ? -0.990 -5.674 15.366 1.00 97.56 102 ARG A CA 1
ATOM 813 C C . ARG A 1 102 ? -2.240 -4.884 15.704 1.00 97.56 102 ARG A C 1
ATOM 815 O O . ARG A 1 102 ? -2.773 -5.019 16.806 1.00 97.56 102 ARG A O 1
ATOM 822 N N . TRP A 1 103 ? -2.741 -4.157 14.720 1.00 98.12 103 TRP A N 1
ATOM 823 C CA . TRP A 1 103 ? -3.980 -3.397 14.810 1.00 98.12 103 TRP A CA 1
ATOM 824 C C . TRP A 1 103 ? -5.026 -3.999 13.883 1.00 98.12 103 TRP A C 1
ATOM 826 O O . TRP A 1 103 ? -4.692 -4.527 12.826 1.00 98.12 103 TRP A O 1
ATOM 836 N N . THR A 1 104 ? -6.283 -3.978 14.305 1.00 97.81 104 THR A N 1
ATOM 837 C CA . THR A 1 104 ? -7.409 -4.379 13.458 1.00 97.81 104 THR A CA 1
ATOM 838 C C . THR A 1 104 ? -8.042 -3.109 12.921 1.00 97.81 104 THR A C 1
ATOM 840 O O . THR A 1 104 ? -8.364 -2.241 13.721 1.00 97.81 104 THR A O 1
ATOM 843 N N . PHE A 1 105 ? -8.184 -3.005 11.606 1.00 97.88 105 PHE A N 1
ATOM 844 C CA . PHE A 1 105 ? -8.770 -1.860 10.925 1.00 97.88 105 PHE A CA 1
ATOM 845 C C . PHE A 1 105 ? -10.061 -2.259 10.218 1.00 97.88 105 PHE A C 1
ATOM 847 O O . PHE A 1 105 ? -10.136 -3.342 9.628 1.00 97.88 105 PHE A O 1
ATOM 854 N N . HIS A 1 106 ? -11.026 -1.342 10.197 1.00 96.38 106 HIS A N 1
ATOM 855 C CA . HIS A 1 106 ? -12.082 -1.356 9.193 1.00 96.38 106 HIS A CA 1
ATOM 856 C C . HIS A 1 106 ? -11.437 -1.383 7.788 1.00 96.38 106 HIS A C 1
ATOM 858 O O . HIS A 1 106 ? -10.534 -0.583 7.523 1.00 96.38 106 HIS A O 1
ATOM 864 N N . PRO A 1 107 ? -11.877 -2.251 6.857 1.00 95.25 107 PRO A N 1
ATOM 865 C CA . PRO A 1 107 ? -11.231 -2.412 5.550 1.00 95.25 107 PRO A CA 1
ATOM 866 C C . PRO A 1 107 ? -11.186 -1.110 4.739 1.00 95.25 107 PRO A C 1
ATOM 868 O O . PRO A 1 107 ? -10.155 -0.778 4.166 1.00 95.25 107 PRO A O 1
ATOM 871 N N . GLY A 1 108 ? -12.259 -0.315 4.772 1.00 93.69 108 GLY A N 1
ATOM 872 C CA . GLY A 1 108 ? -12.325 0.997 4.112 1.00 93.69 108 GLY A CA 1
ATOM 873 C C . GLY A 1 108 ? -11.385 2.071 4.680 1.00 93.69 108 GLY A C 1
ATOM 874 O O . GLY A 1 108 ? -11.268 3.134 4.086 1.00 93.69 108 GLY A O 1
ATOM 875 N N . ALA A 1 109 ? -10.713 1.819 5.810 1.00 95.69 109 ALA A N 1
ATOM 876 C CA . ALA A 1 109 ? -9.682 2.718 6.331 1.00 95.69 109 ALA A CA 1
ATOM 877 C C . ALA A 1 109 ? -8.294 2.453 5.722 1.00 95.69 109 ALA A C 1
ATOM 879 O O . ALA A 1 109 ? -7.352 3.211 5.963 1.00 95.69 109 ALA A O 1
ATOM 880 N N . LEU A 1 110 ? -8.144 1.366 4.960 1.00 95.94 110 LEU A N 1
ATOM 881 C CA . LEU A 1 110 ? -6.874 0.937 4.399 1.00 95.94 110 LEU A CA 1
ATOM 882 C C . LEU A 1 110 ? -6.842 1.122 2.889 1.00 95.94 110 LEU A C 1
ATOM 884 O O . LEU A 1 110 ? -7.789 0.821 2.171 1.00 95.94 110 LEU A O 1
ATOM 888 N N . THR A 1 111 ? -5.680 1.536 2.406 1.00 92.88 111 THR A N 1
ATOM 889 C CA . THR A 1 111 ? -5.331 1.527 0.991 1.00 92.88 111 THR A CA 1
ATOM 890 C C . THR A 1 111 ? -4.272 0.458 0.774 1.00 92.88 111 THR A C 1
ATOM 892 O O . THR A 1 111 ? -3.259 0.430 1.485 1.00 92.88 111 THR A O 1
ATOM 895 N N . LYS A 1 112 ? -4.494 -0.425 -0.205 1.00 91.19 112 LYS A N 1
ATOM 896 C CA . LYS A 1 112 ? -3.476 -1.384 -0.640 1.00 91.19 112 LYS A CA 1
ATOM 897 C C . LYS A 1 112 ? -2.306 -0.627 -1.261 1.00 91.19 112 LYS A C 1
ATOM 899 O O . LYS A 1 112 ? -2.492 0.278 -2.067 1.00 91.19 112 LYS A O 1
ATOM 904 N N . VAL A 1 113 ? -1.097 -0.978 -0.846 1.00 88.88 113 VAL A N 1
ATOM 905 C CA . VAL A 1 113 ? 0.142 -0.415 -1.370 1.00 88.88 113 VAL A CA 1
ATOM 906 C C . VAL A 1 113 ? 0.772 -1.473 -2.252 1.00 88.88 113 VAL A C 1
ATOM 908 O O . VAL A 1 113 ? 1.199 -2.519 -1.764 1.00 88.88 113 VAL A O 1
ATOM 911 N N . ASN A 1 11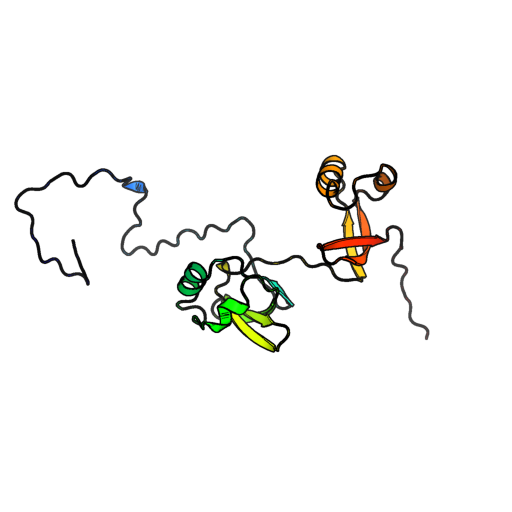4 ? 0.856 -1.200 -3.548 1.00 80.81 114 ASN A N 1
ATOM 912 C CA . ASN A 1 114 ? 1.650 -2.029 -4.438 1.00 80.81 114 ASN A CA 1
ATOM 913 C C . ASN A 1 114 ? 3.122 -1.732 -4.154 1.00 80.81 114 ASN A C 1
ATOM 915 O O . ASN A 1 114 ? 3.624 -0.656 -4.466 1.00 80.81 114 ASN A O 1
ATOM 919 N N . THR A 1 115 ? 3.795 -2.672 -3.500 1.00 77.44 115 THR A N 1
ATOM 920 C CA . THR A 1 115 ? 5.238 -2.612 -3.269 1.00 77.44 115 THR A CA 1
ATOM 921 C C . THR A 1 115 ? 5.924 -3.608 -4.177 1.00 77.44 115 THR A C 1
ATOM 923 O O . THR A 1 115 ? 5.494 -4.758 -4.243 1.00 77.44 115 THR A O 1
ATOM 926 N N . PHE A 1 116 ? 7.015 -3.190 -4.801 1.00 85.19 116 PHE A N 1
ATOM 927 C CA . PHE A 1 116 ? 7.896 -4.090 -5.531 1.00 85.19 116 PHE A CA 1
ATOM 928 C C . PHE A 1 116 ? 9.024 -4.575 -4.619 1.00 85.19 116 PHE A C 1
ATOM 930 O O . PHE A 1 116 ? 9.469 -3.859 -3.718 1.00 85.19 116 PHE A O 1
ATOM 937 N N . GLY A 1 117 ? 9.477 -5.799 -4.851 1.00 86.50 117 GLY A N 1
ATOM 938 C CA . GLY A 1 117 ? 10.643 -6.414 -4.239 1.00 86.50 117 GLY A CA 1
ATOM 939 C C . GLY A 1 117 ? 11.763 -6.630 -5.252 1.00 86.50 117 GLY A C 1
ATOM 940 O O . GLY A 1 117 ? 11.540 -6.751 -6.457 1.00 86.50 117 GLY A O 1
ATOM 941 N N . VAL A 1 118 ? 13.003 -6.706 -4.759 1.00 89.56 118 VAL A N 1
ATOM 942 C CA . VAL A 1 118 ? 14.126 -7.157 -5.590 1.00 89.56 118 VAL A CA 1
ATOM 943 C C . VAL A 1 118 ? 13.861 -8.595 -6.023 1.00 89.56 118 VAL A C 1
ATOM 945 O O . VAL A 1 118 ? 13.689 -9.484 -5.194 1.00 89.56 118 VAL A O 1
ATOM 948 N N . GLY A 1 119 ? 13.875 -8.817 -7.332 1.00 89.00 119 GLY A N 1
ATOM 949 C CA . GLY A 1 119 ? 13.615 -10.101 -7.957 1.00 89.00 119 GLY A CA 1
ATOM 950 C C . GLY A 1 119 ? 12.237 -10.239 -8.594 1.00 89.00 119 GLY A C 1
ATOM 951 O O . GLY A 1 119 ? 12.074 -11.163 -9.392 1.00 89.00 119 GLY A O 1
ATOM 952 N N . ASP A 1 120 ? 11.308 -9.322 -8.314 1.00 89.38 120 ASP A N 1
ATOM 953 C CA . ASP A 1 120 ? 9.971 -9.337 -8.904 1.00 89.38 120 ASP A CA 1
ATOM 954 C C . ASP A 1 120 ? 10.034 -9.184 -10.425 1.00 89.38 120 ASP A C 1
ATOM 956 O O . ASP A 1 120 ? 10.880 -8.463 -10.967 1.00 89.38 120 ASP A O 1
ATOM 960 N N . LEU A 1 121 ? 9.121 -9.866 -11.117 1.00 90.31 121 LEU A N 1
ATOM 961 C CA . LEU A 1 121 ? 8.924 -9.703 -12.552 1.00 90.31 121 LEU A CA 1
ATOM 962 C C . LEU A 1 121 ? 7.896 -8.599 -12.790 1.00 90.31 121 LEU A C 1
ATOM 964 O O . LEU A 1 121 ? 6.759 -8.690 -12.334 1.00 90.31 121 LEU A O 1
ATOM 968 N N . VAL A 1 122 ? 8.300 -7.567 -13.520 1.00 90.75 122 VAL A N 1
ATOM 969 C CA . VAL A 1 122 ? 7.470 -6.405 -13.848 1.00 90.75 122 VAL A CA 1
ATOM 970 C C . VAL A 1 122 ? 7.434 -6.213 -15.354 1.00 90.75 122 VAL A C 1
ATOM 972 O O . VAL A 1 122 ? 8.409 -6.504 -16.043 1.00 90.75 122 VAL A O 1
ATOM 975 N N . ARG A 1 123 ? 6.313 -5.725 -15.880 1.00 93.12 123 ARG A N 1
ATOM 976 C CA . ARG A 1 123 ? 6.162 -5.419 -17.303 1.00 93.12 123 ARG A CA 1
ATOM 977 C C . ARG A 1 123 ? 6.112 -3.911 -17.494 1.00 93.12 123 ARG A C 1
ATOM 979 O O . ARG A 1 123 ? 5.347 -3.241 -16.806 1.00 93.12 123 ARG A O 1
ATOM 986 N N . VAL A 1 124 ? 6.908 -3.390 -18.421 1.00 92.50 124 VAL A N 1
ATOM 987 C CA . VAL A 1 124 ? 6.811 -1.981 -18.826 1.00 92.50 124 VAL A CA 1
ATOM 988 C C . VAL A 1 124 ? 5.538 -1.805 -19.641 1.00 92.50 124 VAL A C 1
ATOM 990 O O . VAL A 1 124 ? 5.196 -2.680 -20.440 1.00 92.50 124 VAL A O 1
ATOM 993 N N . LEU A 1 125 ? 4.849 -0.678 -19.461 1.00 92.75 125 LEU A N 1
ATOM 994 C CA . LEU A 1 125 ? 3.739 -0.314 -20.337 1.00 92.75 125 LEU A CA 1
ATOM 995 C C . LEU A 1 125 ? 4.209 -0.300 -21.800 1.00 92.75 125 LEU A C 1
ATOM 997 O O . LEU A 1 125 ? 5.370 -0.032 -22.110 1.00 92.75 125 LEU A O 1
ATOM 1001 N N . ASP A 1 126 ? 3.305 -0.655 -22.693 1.00 94.31 126 ASP A N 1
ATOM 1002 C CA . ASP A 1 126 ? 3.495 -0.619 -24.139 1.00 94.31 126 ASP A CA 1
ATOM 1003 C C . ASP A 1 126 ? 3.263 0.786 -24.713 1.00 94.31 126 ASP A C 1
ATOM 1005 O O . ASP A 1 126 ? 3.945 1.178 -25.660 1.00 94.31 126 ASP A O 1
ATOM 1009 N N . ASP A 1 127 ? 2.358 1.561 -24.110 1.00 95.69 127 ASP A N 1
ATOM 1010 C CA . ASP A 1 127 ? 2.077 2.937 -24.518 1.00 95.69 127 ASP A CA 1
ATOM 1011 C C . ASP A 1 127 ? 3.218 3.910 -24.173 1.00 95.69 127 ASP A C 1
ATOM 1013 O O . ASP A 1 127 ? 3.416 4.317 -23.022 1.00 95.69 127 ASP A O 1
ATOM 1017 N N . MET A 1 128 ? 3.950 4.328 -25.205 1.00 93.12 128 MET A N 1
ATOM 1018 C CA . MET A 1 128 ? 5.102 5.220 -25.077 1.00 93.12 128 MET A CA 1
ATOM 1019 C C . MET A 1 128 ? 4.740 6.572 -24.453 1.00 93.12 128 MET A C 1
ATOM 1021 O O . MET A 1 128 ? 5.525 7.106 -23.668 1.00 93.12 128 MET A O 1
ATOM 1025 N N . GLU A 1 129 ? 3.586 7.150 -24.793 1.00 94.44 129 GLU A N 1
ATOM 1026 C CA . GLU A 1 129 ? 3.205 8.467 -24.275 1.00 94.44 129 GLU A CA 1
ATOM 1027 C C . GLU A 1 129 ? 2.953 8.422 -22.769 1.00 94.44 129 GLU A C 1
ATOM 1029 O O . GLU A 1 129 ? 3.424 9.293 -22.034 1.00 94.44 129 GLU A O 1
ATOM 1034 N N . SER A 1 130 ? 2.267 7.384 -22.287 1.00 93.25 130 SER A N 1
ATOM 1035 C CA . SER A 1 130 ? 2.077 7.162 -20.855 1.00 93.25 130 SER A CA 1
ATOM 1036 C C . SER A 1 130 ? 3.401 6.945 -20.136 1.00 93.25 130 SER A C 1
ATOM 1038 O O . SER A 1 130 ? 3.615 7.564 -19.095 1.00 93.25 130 SER A O 1
ATOM 1040 N N . VAL A 1 131 ? 4.322 6.152 -20.696 1.00 92.12 131 VAL A N 1
ATOM 1041 C CA . VAL A 1 131 ? 5.653 5.960 -20.093 1.00 92.12 131 VAL A CA 1
ATOM 1042 C C . VAL A 1 131 ? 6.431 7.273 -20.024 1.00 92.12 131 VAL A C 1
ATOM 1044 O O . VAL A 1 131 ? 6.989 7.585 -18.976 1.00 92.12 131 VAL A O 1
ATOM 1047 N N . LYS A 1 132 ? 6.419 8.091 -21.085 1.00 92.69 132 LYS A N 1
ATOM 1048 C CA . LYS A 1 132 ? 7.058 9.419 -21.084 1.00 92.69 132 LYS A CA 1
ATOM 1049 C C . LYS A 1 132 ? 6.507 10.321 -19.982 1.00 92.69 132 LYS A C 1
ATOM 1051 O O . LYS A 1 132 ? 7.287 10.927 -19.254 1.00 92.69 132 LYS A O 1
ATOM 1056 N N . ARG A 1 133 ? 5.178 10.382 -19.827 1.00 93.12 133 ARG A N 1
ATOM 1057 C CA . ARG A 1 133 ? 4.540 11.177 -18.762 1.00 93.12 133 ARG A CA 1
ATOM 1058 C C . ARG A 1 133 ? 4.917 10.679 -17.368 1.00 93.12 133 ARG A C 1
ATOM 1060 O O . ARG A 1 133 ? 5.173 11.497 -16.494 1.00 93.12 133 ARG A O 1
ATOM 1067 N N . LEU A 1 134 ? 4.965 9.362 -17.170 1.00 88.56 134 LEU A N 1
ATOM 1068 C CA . LEU A 1 134 ? 5.336 8.759 -15.887 1.00 88.56 134 LEU A CA 1
ATOM 1069 C C . LEU A 1 134 ? 6.826 8.940 -15.558 1.00 88.56 134 LEU A C 1
ATOM 1071 O O . LEU A 1 134 ? 7.176 8.997 -14.387 1.00 88.56 134 LEU A O 1
ATOM 1075 N N . GLN A 1 135 ? 7.696 9.077 -16.561 1.00 90.38 135 GLN A N 1
ATOM 1076 C CA . GLN A 1 135 ? 9.137 9.256 -16.358 1.00 90.38 135 GLN A CA 1
ATOM 1077 C C . GLN A 1 135 ? 9.577 10.701 -16.072 1.00 90.38 135 GLN A C 1
ATOM 1079 O O . GLN A 1 135 ? 10.699 10.886 -15.604 1.00 90.38 135 GLN A O 1
ATOM 1084 N N . ALA A 1 136 ? 8.726 11.708 -16.299 1.00 86.88 136 ALA A N 1
ATOM 1085 C CA . ALA A 1 136 ? 9.064 13.142 -16.222 1.00 86.88 136 ALA A CA 1
ATOM 1086 C C . ALA A 1 136 ? 9.463 13.667 -14.818 1.00 86.88 136 ALA A C 1
ATOM 1088 O O . ALA A 1 136 ? 9.691 14.859 -14.631 1.00 86.88 136 ALA A O 1
ATOM 1089 N N . SER A 1 137 ? 9.495 12.798 -13.807 1.00 84.19 137 SER A N 1
ATOM 1090 C CA . SER A 1 137 ? 10.048 13.084 -12.476 1.00 84.19 137 SER A CA 1
ATOM 1091 C C . SER A 1 137 ? 10.819 11.903 -11.874 1.00 84.19 137 SER A C 1
ATOM 1093 O O . SER A 1 137 ? 11.136 11.921 -10.689 1.00 84.19 137 SER A O 1
ATOM 1095 N N . HIS A 1 138 ? 11.110 10.879 -12.685 1.00 83.12 138 HIS A N 1
ATOM 1096 C CA . HIS A 1 138 ? 11.610 9.561 -12.264 1.00 83.12 138 HIS A CA 1
ATOM 1097 C C . HIS A 1 138 ? 12.799 9.106 -13.134 1.00 83.12 138 HIS A C 1
ATOM 1099 O O . HIS A 1 138 ? 12.897 7.962 -13.585 1.00 83.12 138 HIS A O 1
ATOM 1105 N N . GLY A 1 139 ? 13.699 10.048 -13.435 1.00 82.94 139 GLY A N 1
ATOM 1106 C CA . GLY A 1 139 ? 14.900 9.819 -14.251 1.00 82.94 139 GLY A CA 1
ATOM 1107 C C . GLY A 1 139 ? 14.771 10.199 -15.728 1.00 82.94 139 GLY A C 1
ATOM 1108 O O . GLY A 1 139 ? 15.713 9.961 -16.481 1.00 82.94 139 GLY A O 1
ATOM 1109 N N . GLU A 1 140 ? 13.653 10.823 -16.110 1.00 90.62 140 GLU A N 1
ATOM 1110 C CA . GLU A 1 140 ? 13.315 11.246 -17.471 1.00 90.62 140 GLU A CA 1
ATOM 1111 C C . GLU A 1 140 ? 13.199 10.095 -18.476 1.00 90.62 140 GLU A C 1
ATOM 1113 O O . GLU A 1 140 ? 13.612 8.954 -18.253 1.00 90.62 140 GLU A O 1
ATOM 1118 N N . TRP A 1 141 ? 12.564 10.386 -19.609 1.00 90.94 141 TRP A N 1
ATOM 1119 C CA . TRP A 1 141 ? 12.569 9.477 -20.747 1.00 90.94 141 TRP A CA 1
ATOM 1120 C C . TRP A 1 141 ? 13.801 9.717 -21.620 1.00 90.94 141 TRP A C 1
ATOM 1122 O O . TRP A 1 141 ? 14.142 10.857 -21.932 1.00 90.94 141 TRP A O 1
ATOM 1132 N N . THR A 1 142 ? 14.401 8.634 -22.114 1.00 92.25 142 THR A N 1
ATOM 1133 C CA . THR A 1 142 ? 15.386 8.679 -23.202 1.00 92.25 142 THR A CA 1
ATOM 1134 C C . THR A 1 142 ? 15.012 7.675 -24.288 1.00 92.25 142 THR A C 1
ATOM 1136 O O . THR A 1 142 ? 14.468 6.612 -23.995 1.00 92.25 142 THR A O 1
ATOM 1139 N N . ASP A 1 143 ? 15.312 7.969 -25.555 1.00 92.00 143 ASP A N 1
ATOM 1140 C CA . ASP A 1 143 ? 14.883 7.114 -26.677 1.00 92.00 143 ASP A CA 1
ATOM 1141 C C . ASP A 1 143 ? 15.505 5.707 -26.660 1.00 92.00 143 ASP A C 1
ATOM 1143 O O . ASP A 1 143 ? 14.953 4.772 -27.239 1.00 92.00 143 ASP A O 1
ATOM 1147 N N . SER A 1 144 ? 16.602 5.511 -25.921 1.00 90.38 144 SER A N 1
ATOM 1148 C CA . SER A 1 144 ? 17.192 4.188 -25.676 1.00 90.38 144 SER A CA 1
ATOM 1149 C C . SER A 1 144 ? 16.298 3.266 -24.836 1.00 90.38 144 SER A C 1
ATOM 1151 O O . SER A 1 144 ? 16.533 2.059 -24.809 1.00 90.38 144 SER A O 1
ATOM 1153 N N . MET A 1 145 ? 15.265 3.803 -24.179 1.00 90.31 145 MET A N 1
ATOM 1154 C CA . MET A 1 145 ? 14.282 3.044 -23.403 1.00 90.31 145 MET A CA 1
ATOM 1155 C C . MET A 1 145 ? 13.167 2.449 -24.274 1.00 90.31 145 MET A C 1
ATOM 1157 O O . MET A 1 145 ? 12.474 1.539 -23.822 1.00 90.31 145 MET A O 1
ATOM 1161 N N . ALA A 1 146 ? 13.003 2.903 -25.525 1.00 93.00 146 ALA A N 1
ATOM 1162 C CA . ALA A 1 146 ? 11.960 2.421 -26.438 1.00 93.00 146 ALA A CA 1
ATOM 1163 C C . ALA A 1 146 ? 11.901 0.885 -26.586 1.00 93.00 146 ALA A C 1
ATOM 1165 O O . ALA A 1 146 ? 10.796 0.341 -26.547 1.00 93.00 146 ALA A O 1
ATOM 1166 N N . PRO A 1 147 ? 13.028 0.145 -26.666 1.00 93.31 147 PRO A N 1
ATOM 1167 C CA . PRO A 1 147 ? 12.996 -1.316 -26.758 1.00 93.31 147 PRO A CA 1
ATOM 1168 C C . PRO A 1 147 ? 12.448 -2.026 -25.510 1.00 93.31 147 PRO A C 1
ATOM 1170 O O . PRO A 1 147 ? 12.127 -3.210 -25.582 1.00 93.31 147 PRO A O 1
ATOM 1173 N N . ALA A 1 148 ? 12.367 -1.342 -24.363 1.00 91.88 148 ALA A N 1
ATOM 1174 C CA . ALA A 1 148 ? 11.845 -1.915 -23.125 1.00 91.88 148 ALA A CA 1
ATOM 1175 C C . ALA A 1 148 ? 10.311 -1.868 -23.043 1.00 91.88 148 ALA A C 1
ATOM 1177 O O . ALA A 1 148 ? 9.743 -2.567 -22.206 1.00 91.88 148 ALA A O 1
ATOM 1178 N N . LEU A 1 149 ? 9.632 -1.089 -23.896 1.00 93.50 149 LEU A N 1
ATOM 1179 C CA . LEU A 1 149 ? 8.169 -0.993 -23.899 1.00 93.50 149 LEU A CA 1
ATOM 1180 C C . LEU A 1 149 ? 7.531 -2.374 -24.092 1.00 93.50 149 LEU A C 1
ATOM 1182 O O . LEU A 1 149 ? 7.935 -3.162 -24.950 1.00 93.50 149 LEU A O 1
ATOM 1186 N N . GLY A 1 150 ? 6.552 -2.695 -23.248 1.00 92.19 150 GLY A N 1
ATOM 1187 C CA . GLY A 1 150 ? 5.873 -3.990 -23.249 1.00 92.19 150 GLY A CA 1
ATOM 1188 C C . GLY A 1 150 ? 6.716 -5.185 -22.779 1.00 92.19 150 GLY A C 1
ATOM 1189 O O . GLY A 1 150 ? 6.154 -6.278 -22.656 1.00 92.19 150 GLY A O 1
ATOM 1190 N N . GLN A 1 151 ? 8.016 -5.021 -22.501 1.00 93.69 151 GLN A N 1
ATOM 1191 C CA . GLN A 1 151 ? 8.896 -6.107 -22.060 1.00 93.69 151 GLN A CA 1
ATOM 1192 C C . GLN A 1 151 ? 8.687 -6.444 -20.587 1.00 93.69 151 GLN A C 1
ATOM 1194 O O . GLN A 1 151 ? 8.421 -5.573 -19.756 1.00 93.69 151 GLN A O 1
ATOM 1199 N N . VAL A 1 152 ? 8.872 -7.723 -20.259 1.00 93.12 152 VAL A N 1
ATOM 1200 C CA . VAL A 1 152 ? 8.982 -8.183 -18.873 1.00 93.12 152 VAL A CA 1
ATOM 1201 C C . VAL A 1 152 ? 10.446 -8.111 -18.447 1.00 93.12 152 VAL A C 1
ATOM 1203 O O . VAL A 1 152 ? 11.335 -8.609 -19.138 1.00 93.12 152 VAL A O 1
ATOM 1206 N N . GLY A 1 153 ? 10.696 -7.487 -17.304 1.00 92.25 153 GLY A N 1
ATOM 1207 C CA . GLY A 1 153 ? 12.010 -7.355 -16.695 1.00 92.25 153 GLY A CA 1
ATOM 1208 C C . GLY A 1 153 ? 12.000 -7.767 -15.230 1.00 92.25 153 GLY A C 1
ATOM 1209 O O . GLY A 1 153 ? 10.950 -7.908 -14.607 1.00 92.25 153 GLY A O 1
ATOM 1210 N N . LYS A 1 154 ? 13.194 -7.972 -14.677 1.00 94.25 154 LYS A N 1
ATOM 1211 C CA . LYS A 1 154 ? 13.394 -8.332 -13.272 1.00 94.25 154 LYS A CA 1
ATOM 1212 C C . LYS A 1 154 ? 13.838 -7.110 -12.479 1.00 94.25 154 LYS A C 1
ATOM 1214 O O . LYS A 1 154 ? 14.823 -6.467 -12.847 1.00 94.25 154 LYS A O 1
ATOM 1219 N N . VAL A 1 155 ? 13.155 -6.802 -11.381 1.00 92.81 155 VAL A N 1
ATOM 1220 C CA . VAL A 1 155 ? 13.537 -5.707 -10.480 1.00 92.81 155 VAL A CA 1
ATOM 1221 C C . VAL A 1 155 ? 14.884 -6.039 -9.834 1.00 92.81 155 VAL A C 1
ATOM 1223 O O . VAL A 1 155 ? 15.031 -7.047 -9.147 1.00 92.81 155 VAL A O 1
ATOM 1226 N N . LEU A 1 156 ? 15.887 -5.194 -10.059 1.00 92.25 156 LEU A N 1
ATOM 1227 C CA . LEU A 1 156 ? 17.219 -5.308 -9.460 1.00 92.25 156 LEU A CA 1
ATOM 1228 C C . LEU A 1 156 ? 17.339 -4.510 -8.165 1.00 92.25 156 LEU A C 1
ATOM 1230 O O . LEU A 1 156 ? 18.075 -4.900 -7.261 1.00 92.25 156 LEU A O 1
ATOM 1234 N N . LYS A 1 157 ? 16.668 -3.359 -8.102 1.00 91.00 157 LYS A N 1
ATOM 1235 C CA . LYS A 1 157 ? 16.709 -2.454 -6.956 1.00 91.00 157 LYS A CA 1
ATOM 1236 C C . LYS A 1 157 ? 15.418 -1.654 -6.878 1.00 91.00 157 LYS A C 1
ATOM 1238 O O . LYS A 1 157 ? 14.900 -1.236 -7.908 1.00 91.00 157 LYS A O 1
ATOM 1243 N N . VAL A 1 158 ? 14.967 -1.425 -5.652 1.00 89.44 158 VAL A N 1
ATOM 1244 C CA . VAL A 1 158 ? 13.884 -0.501 -5.308 1.00 89.44 158 VAL A CA 1
ATOM 1245 C C 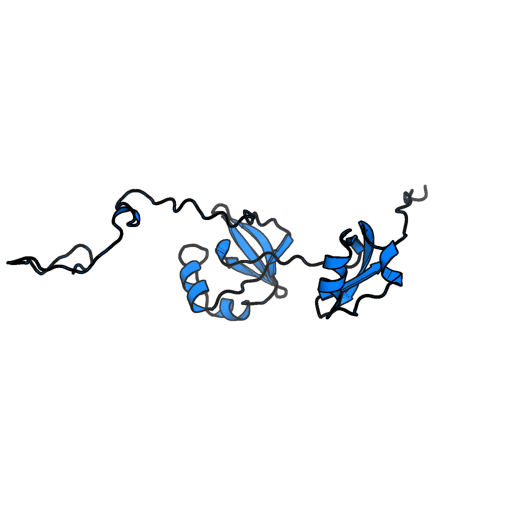. VAL A 1 158 ? 14.524 0.660 -4.552 1.00 89.44 158 VAL A C 1
ATOM 1247 O O . VAL A 1 158 ? 15.264 0.430 -3.589 1.00 89.44 158 VAL A O 1
ATOM 1250 N N . TYR A 1 159 ? 14.330 1.882 -5.031 1.00 84.50 159 TYR A N 1
ATOM 1251 C CA . TYR A 1 159 ? 14.849 3.100 -4.413 1.00 84.50 159 TYR A CA 1
ATOM 1252 C C . TYR A 1 159 ? 13.889 3.621 -3.331 1.00 84.50 159 TYR A C 1
ATOM 1254 O O . TYR A 1 159 ? 12.766 3.141 -3.186 1.00 84.50 159 TYR A O 1
ATOM 1262 N N . ALA A 1 160 ? 14.358 4.562 -2.506 1.00 77.38 160 ALA A N 1
ATOM 1263 C CA . ALA A 1 160 ? 13.599 5.063 -1.354 1.00 77.38 160 ALA A CA 1
ATOM 1264 C C . ALA A 1 160 ? 12.376 5.913 -1.750 1.00 77.38 160 ALA A C 1
ATOM 1266 O O . ALA A 1 160 ? 11.421 6.003 -0.984 1.00 77.38 160 ALA A O 1
ATOM 1267 N N . ASP A 1 161 ? 12.417 6.513 -2.938 1.00 78.50 161 ASP A N 1
ATOM 1268 C CA . ASP A 1 161 ? 11.324 7.243 -3.592 1.00 78.50 161 ASP A CA 1
ATOM 1269 C C . ASP A 1 161 ? 10.289 6.318 -4.259 1.00 78.50 161 ASP A C 1
ATOM 1271 O O . ASP A 1 161 ? 9.203 6.772 -4.611 1.00 78.50 161 ASP A O 1
ATOM 1275 N N . GLY A 1 162 ? 10.587 5.019 -4.366 1.00 81.56 162 GLY A N 1
ATOM 1276 C CA . GLY A 1 162 ? 9.740 4.021 -5.015 1.00 81.56 162 GLY A CA 1
ATOM 1277 C C . GLY A 1 162 ? 10.178 3.652 -6.432 1.00 81.56 162 GLY A C 1
ATOM 1278 O O . GLY A 1 162 ? 9.601 2.721 -6.999 1.00 81.56 162 GLY A O 1
ATOM 1279 N N . ASP A 1 163 ? 11.213 4.298 -6.977 1.00 88.12 163 ASP A N 1
ATOM 1280 C CA . ASP A 1 163 ? 11.691 4.009 -8.327 1.00 88.12 163 ASP A CA 1
ATOM 1281 C C . ASP A 1 163 ? 12.314 2.622 -8.415 1.00 88.12 163 ASP A C 1
ATOM 1283 O O . ASP A 1 163 ? 12.879 2.081 -7.455 1.00 88.12 163 ASP A O 1
ATOM 1287 N N . LEU A 1 164 ? 12.237 2.032 -9.606 1.00 90.81 164 LEU A N 1
ATOM 1288 C CA . LEU A 1 164 ? 12.731 0.688 -9.861 1.00 90.81 164 LEU A CA 1
ATOM 1289 C C . LEU A 1 164 ? 13.888 0.720 -10.848 1.00 90.81 164 LEU A C 1
ATOM 1291 O O . LEU A 1 164 ? 13.764 1.202 -11.971 1.00 90.81 164 LEU A O 1
ATOM 1295 N N . ARG A 1 165 ? 14.997 0.080 -10.478 1.00 91.50 165 ARG A N 1
ATOM 1296 C CA . ARG A 1 165 ? 15.995 -0.345 -11.460 1.00 91.50 165 ARG A CA 1
ATOM 1297 C C . ARG A 1 165 ? 15.618 -1.732 -11.950 1.00 91.50 165 ARG A C 1
ATOM 1299 O O . ARG A 1 165 ? 15.665 -2.683 -11.172 1.00 91.50 165 ARG A O 1
ATOM 1306 N N . VAL A 1 166 ? 15.293 -1.858 -13.231 1.00 92.44 166 VAL A N 1
ATOM 1307 C CA . VAL A 1 166 ? 14.819 -3.113 -13.831 1.00 92.44 166 VAL A CA 1
ATOM 1308 C C . VAL A 1 166 ? 15.818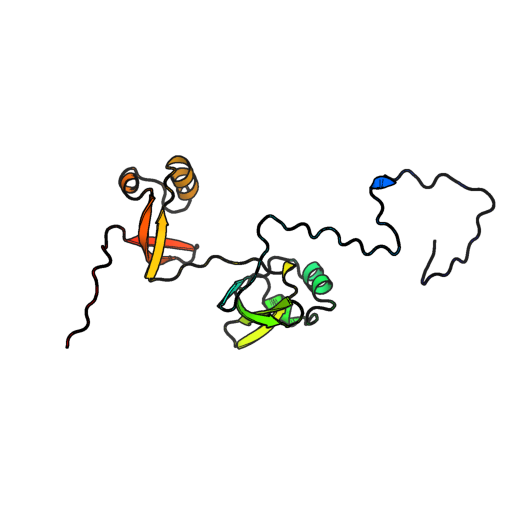 -3.612 -14.874 1.00 92.44 166 VAL A C 1
ATOM 1310 O O . VAL A 1 166 ? 16.344 -2.832 -15.666 1.00 92.44 166 VAL A O 1
ATOM 1313 N N . ALA A 1 167 ? 16.108 -4.913 -14.860 1.00 92.50 167 ALA A N 1
ATOM 1314 C CA . ALA A 1 167 ? 16.884 -5.584 -15.896 1.00 92.50 167 ALA A CA 1
ATOM 1315 C C . ALA A 1 167 ? 15.960 -6.211 -16.937 1.00 92.50 167 ALA A C 1
ATOM 1317 O O . ALA A 1 167 ? 15.112 -7.039 -16.601 1.00 92.50 167 ALA A O 1
ATOM 1318 N N . PHE A 1 168 ? 16.187 -5.872 -18.201 1.00 86.62 168 PHE A N 1
ATOM 1319 C CA . PHE A 1 168 ? 15.482 -6.432 -19.349 1.00 86.62 168 PHE A CA 1
ATOM 1320 C C . PHE A 1 168 ? 16.421 -7.371 -20.120 1.00 86.62 168 PHE A C 1
ATOM 1322 O O . PHE A 1 168 ? 17.622 -7.118 -20.198 1.00 86.62 168 PHE A O 1
ATOM 1329 N N . GLY A 1 169 ? 15.894 -8.471 -20.666 1.00 73.19 169 GLY A N 1
ATOM 1330 C CA . GLY A 1 169 ? 16.665 -9.394 -21.516 1.00 73.19 169 GLY A CA 1
ATOM 1331 C C . GLY A 1 169 ? 17.251 -10.643 -20.841 1.00 73.19 169 GLY A C 1
ATOM 1332 O O . GLY A 1 169 ? 17.938 -11.419 -21.505 1.00 73.19 169 GLY A O 1
ATOM 1333 N N . ALA A 1 170 ? 16.955 -10.911 -19.564 1.00 55.28 170 ALA A N 1
ATOM 1334 C CA . ALA A 1 170 ? 17.262 -12.211 -18.962 1.00 55.28 170 ALA A CA 1
ATOM 1335 C C . ALA A 1 170 ? 16.171 -13.227 -19.342 1.00 55.28 170 ALA A C 1
ATOM 1337 O O . ALA A 1 170 ? 15.081 -13.215 -18.774 1.00 55.28 170 ALA A O 1
ATOM 1338 N N . ARG A 1 171 ? 16.457 -14.121 -20.298 1.00 48.34 171 ARG A N 1
ATOM 1339 C CA . ARG A 1 171 ? 15.638 -15.328 -20.494 1.00 48.34 171 ARG A CA 1
ATOM 1340 C C . ARG A 1 171 ? 15.603 -16.101 -19.167 1.00 48.34 171 ARG A C 1
ATOM 1342 O O . ARG A 1 171 ? 16.682 -16.411 -18.658 1.00 48.34 171 ARG A O 1
ATOM 1349 N N . PRO A 1 172 ? 14.432 -16.453 -18.607 1.00 44.66 172 PRO A N 1
ATOM 1350 C CA . PRO A 1 172 ? 14.377 -17.459 -17.558 1.00 44.66 172 PRO A CA 1
ATOM 1351 C C . PRO A 1 172 ? 14.742 -18.802 -18.201 1.00 44.66 172 PRO A C 1
ATOM 1353 O O . PRO A 1 172 ? 13.906 -19.475 -18.795 1.00 44.66 172 PRO A O 1
ATOM 1356 N N . GLY A 1 173 ? 16.027 -19.153 -18.187 1.00 49.41 173 GLY A N 1
ATOM 1357 C CA . GLY A 1 173 ? 16.463 -20.500 -18.538 1.00 49.41 173 GLY A CA 1
ATOM 1358 C C . GLY A 1 173 ? 16.009 -21.481 -17.451 1.00 49.41 173 GLY A C 1
ATOM 1359 O O . GLY A 1 173 ? 15.996 -21.100 -16.277 1.00 49.41 173 GLY A O 1
ATOM 1360 N N . PRO A 1 174 ? 15.635 -22.724 -17.798 1.00 45.09 174 PRO A N 1
ATOM 1361 C CA . PRO A 1 174 ? 15.328 -23.736 -16.799 1.00 45.09 174 PRO A CA 1
ATOM 1362 C C . PRO A 1 174 ? 16.588 -24.013 -15.971 1.00 45.09 174 PRO A C 1
ATOM 1364 O O . PRO A 1 174 ? 17.592 -24.499 -16.487 1.00 45.09 174 PRO A O 1
ATOM 1367 N N . SER A 1 175 ? 16.549 -23.692 -14.681 1.00 50.75 175 SER A N 1
ATOM 1368 C CA . SER A 1 175 ? 17.554 -24.153 -13.728 1.00 50.75 175 SER A CA 1
ATOM 1369 C C . SER A 1 175 ? 17.262 -25.615 -13.392 1.00 50.75 175 SER A C 1
ATOM 1371 O O . SER A 1 175 ? 16.550 -25.906 -12.433 1.00 50.75 175 SER A O 1
ATOM 1373 N N . THR A 1 176 ? 17.769 -26.546 -14.196 1.00 46.12 176 THR A N 1
ATOM 1374 C CA . THR A 1 176 ? 17.915 -27.944 -13.766 1.00 46.12 176 THR A CA 1
ATOM 1375 C C . THR A 1 176 ? 18.931 -27.997 -12.619 1.00 46.12 176 THR A C 1
ATOM 1377 O O . THR A 1 176 ? 20.052 -27.518 -12.809 1.00 46.12 176 THR A O 1
ATOM 1380 N N . PRO A 1 177 ? 18.583 -28.532 -11.433 1.00 52.09 177 PRO A N 1
ATOM 1381 C CA . PRO A 1 177 ? 19.565 -28.756 -10.378 1.00 52.09 177 PRO A CA 1
ATOM 1382 C C . PRO A 1 177 ? 20.539 -29.879 -10.788 1.00 52.09 177 PRO A C 1
ATOM 1384 O O . PRO A 1 177 ? 20.133 -30.784 -11.524 1.00 52.09 177 PRO A O 1
ATOM 1387 N N . PRO A 1 178 ? 21.813 -29.833 -10.352 1.00 53.81 178 PRO A N 1
ATOM 1388 C CA . PRO A 1 178 ? 22.739 -30.941 -10.561 1.00 53.81 178 PRO A CA 1
ATOM 1389 C C . PRO A 1 178 ? 22.267 -32.187 -9.798 1.00 53.81 178 PRO A C 1
ATOM 1391 O O . PRO A 1 178 ? 21.711 -32.070 -8.703 1.00 53.81 178 PRO A O 1
ATOM 1394 N N . ALA A 1 179 ? 22.469 -33.344 -10.435 1.00 51.16 179 ALA A N 1
ATOM 1395 C CA . ALA A 1 179 ? 22.171 -34.682 -9.926 1.00 51.16 179 ALA A CA 1
ATOM 1396 C C . ALA A 1 179 ? 23.025 -35.068 -8.710 1.00 51.16 179 ALA A C 1
ATOM 1398 O O . ALA A 1 179 ? 24.171 -34.569 -8.614 1.00 51.16 179 ALA A O 1
#